Protein AF-A0A1H5B728-F1 (afdb_monomer)

pLDDT: mean 88.35, std 8.84, range [52.84, 95.88]

Mean predicted aligned error: 4.68 Å

Foldseek 3Di:
DDPADAQPQPRPDGFDAFDPPDPVRGTHNDDVSVVVVVVVVVVVVVVVVVVVVD

Secondary structure (DSSP, 8-state):
---SPBPTTTSSSBP-EE-TTSTT--EESSHHHHHHHHHHHHHHHHHHHHHHT-

Organism: NCBI:txid1437360

Sequence (54 aa):
MRTEPRCAQCDSEDAKIICLRNPAGERYCGRLCLHKGQENFIRWLWRANAEAAS

Solvent-accessible surface area (backbone atoms only — not comparable to full-atom values): 3241 Å² total; per-residue (Å²): 130,84,88,65,59,54,9,72,65,73,68,76,47,62,40,77,42,76,40,86,84,43,92,84,60,46,30,14,52,44,72,71,42,43,52,53,43,51,54,51,50,53,56,49,52,54,50,55,52,55,61,75,74,109

Nearest PDB structures (foldseek):
  2dan-assembly1_A  TM=7.693E-01  e=7.992E-02  Homo sapiens
  8x1c-assembly1_L  TM=8.134E-01  e=4.280E-01  Homo sapiens

Structure (mmCIF, N/CA/C/O backbone):
data_AF-A0A1H5B728-F1
#
_entry.id   AF-A0A1H5B728-F1
#
loop_
_atom_site.group_PDB
_atom_site.id
_atom_site.type_symbol
_atom_site.label_atom_id
_atom_site.label_alt_id
_atom_site.label_comp_id
_atom_site.label_asym_id
_atom_site.label_entity_id
_atom_site.label_seq_id
_atom_site.pdbx_PDB_ins_code
_atom_site.Cartn_x
_atom_site.Cartn_y
_atom_site.Cartn_z
_atom_site.occupancy
_atom_site.B_iso_or_equiv
_atom_site.auth_seq_id
_atom_site.auth_comp_id
_atom_site.auth_asym_id
_atom_site.auth_atom_id
_atom_site.pdbx_PDB_model_num
ATOM 1 N N . MET A 1 1 ? -10.910 15.928 14.915 1.00 52.84 1 MET A N 1
ATOM 2 C CA . MET A 1 1 ? -10.052 15.472 13.798 1.00 52.84 1 MET A CA 1
ATOM 3 C C . MET A 1 1 ? -9.783 13.993 13.991 1.00 52.84 1 MET A C 1
ATOM 5 O O . MET A 1 1 ? -9.520 13.601 15.119 1.00 52.84 1 MET A O 1
ATOM 9 N N . ARG A 1 2 ? -9.911 13.178 12.939 1.00 61.94 2 ARG A N 1
ATOM 10 C CA . ARG A 1 2 ? -9.562 11.752 12.993 1.00 61.94 2 ARG A CA 1
ATOM 11 C C . ARG A 1 2 ? -8.039 11.647 13.125 1.00 61.94 2 ARG A C 1
ATOM 13 O O . ARG A 1 2 ? -7.329 12.227 12.310 1.00 61.94 2 ARG A O 1
ATOM 20 N N . THR A 1 3 ? -7.558 10.994 14.176 1.00 72.94 3 THR A N 1
ATOM 21 C CA . THR A 1 3 ? -6.123 10.904 14.498 1.00 72.94 3 THR A CA 1
ATOM 22 C C . THR A 1 3 ? -5.426 9.796 13.715 1.00 72.94 3 THR A C 1
ATOM 24 O O . THR A 1 3 ? -4.212 9.841 13.529 1.00 72.94 3 THR A O 1
ATOM 27 N N . GLU A 1 4 ? -6.190 8.803 13.255 1.00 78.69 4 GLU A N 1
ATOM 28 C CA . GLU A 1 4 ? -5.652 7.647 12.554 1.00 78.69 4 GLU A CA 1
ATOM 29 C C . GLU A 1 4 ? -5.678 7.812 11.025 1.00 78.69 4 GLU A C 1
ATOM 31 O O . GLU A 1 4 ? -6.602 8.404 10.459 1.00 78.69 4 GLU A O 1
ATOM 36 N N . PRO A 1 5 ? -4.652 7.288 10.335 1.00 86.50 5 PRO A N 1
ATOM 37 C CA . PRO A 1 5 ? -4.598 7.240 8.879 1.00 86.50 5 PRO A CA 1
ATOM 38 C C . PRO A 1 5 ? -5.706 6.340 8.316 1.00 86.50 5 PRO A C 1
ATOM 40 O O . PRO A 1 5 ? -5.975 5.256 8.837 1.00 86.50 5 PRO A O 1
ATOM 43 N N . ARG A 1 6 ? -6.306 6.755 7.197 1.00 91.25 6 ARG A N 1
ATOM 44 C CA . ARG A 1 6 ? -7.313 5.950 6.492 1.00 91.25 6 ARG A CA 1
ATOM 45 C C . ARG A 1 6 ? -6.667 4.812 5.710 1.00 91.25 6 ARG A C 1
ATOM 47 O O . ARG A 1 6 ? -5.490 4.859 5.352 1.00 91.25 6 ARG A O 1
ATOM 54 N N . CYS A 1 7 ? -7.458 3.778 5.444 1.00 93.81 7 CYS A N 1
ATOM 55 C CA . CYS A 1 7 ? -7.061 2.680 4.575 1.00 93.81 7 CYS A CA 1
ATOM 56 C C . CYS A 1 7 ? -6.716 3.180 3.163 1.00 93.81 7 CYS A C 1
ATOM 58 O O . CYS A 1 7 ? -7.586 3.703 2.474 1.00 93.81 7 CYS A O 1
ATOM 60 N N . ALA A 1 8 ? -5.498 2.911 2.696 1.00 92.62 8 ALA A N 1
ATOM 61 C CA . ALA A 1 8 ? -5.026 3.278 1.362 1.00 92.62 8 ALA A CA 1
ATOM 62 C C . ALA A 1 8 ? -5.832 2.623 0.224 1.00 92.62 8 ALA A C 1
ATOM 64 O O . ALA A 1 8 ? -5.861 3.137 -0.887 1.00 92.62 8 ALA A O 1
ATOM 65 N N . GLN A 1 9 ? -6.502 1.494 0.492 1.00 94.44 9 GLN A N 1
ATOM 66 C CA . GLN A 1 9 ? -7.240 0.748 -0.531 1.00 94.44 9 GLN A CA 1
ATOM 67 C C . GLN A 1 9 ? -8.720 1.129 -0.640 1.00 94.44 9 GLN A C 1
ATOM 69 O O . GLN A 1 9 ? -9.250 1.178 -1.745 1.00 94.44 9 GLN A O 1
ATOM 74 N N . CYS A 1 10 ? -9.423 1.282 0.487 1.00 93.75 10 CYS A N 1
ATOM 75 C CA . CYS A 1 10 ? -10.873 1.517 0.480 1.00 93.75 10 CYS A CA 1
ATOM 76 C C . CYS A 1 10 ? -11.274 2.907 0.961 1.00 93.75 10 CYS A C 1
ATOM 78 O O . CYS A 1 10 ? -12.447 3.240 0.840 1.00 93.75 10 CYS A O 1
ATOM 80 N N . ASP A 1 11 ? -10.340 3.662 1.548 1.00 92.56 11 ASP A N 1
ATOM 81 C CA . ASP A 1 11 ? -10.566 5.002 2.084 1.00 92.56 11 ASP A CA 1
ATOM 82 C C . ASP A 1 11 ? -11.885 5.126 2.871 1.00 92.56 11 ASP A C 1
ATOM 84 O O . ASP A 1 11 ? -12.633 6.080 2.716 1.00 92.56 11 ASP A O 1
ATOM 88 N N . SER A 1 12 ? -12.230 4.122 3.683 1.00 87.38 12 SER A N 1
ATOM 89 C CA . SER A 1 12 ? -13.465 4.096 4.490 1.00 87.38 12 SER A CA 1
ATOM 90 C C . SER A 1 12 ? -13.118 4.021 5.971 1.00 87.38 12 SER A C 1
ATOM 92 O O . SER A 1 12 ? -13.421 4.933 6.747 1.00 87.38 12 SER A O 1
ATOM 94 N N . GLU A 1 13 ? -12.385 2.966 6.315 1.00 90.69 13 GLU A N 1
ATOM 95 C CA . GLU A 1 13 ? -12.045 2.562 7.674 1.00 90.69 13 GLU A CA 1
ATOM 96 C C . GLU A 1 13 ? -10.669 3.074 8.110 1.00 90.69 13 GLU A C 1
ATOM 98 O O . GLU A 1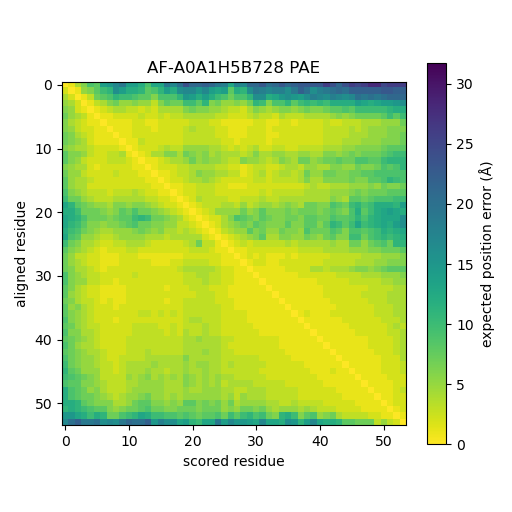 13 ? -9.786 3.318 7.278 1.00 90.69 13 GLU A O 1
ATOM 103 N N . ASP A 1 14 ? -10.475 3.154 9.427 1.00 92.00 14 ASP A N 1
ATOM 104 C CA . ASP A 1 14 ? -9.164 3.404 10.026 1.00 92.00 14 ASP A CA 1
ATOM 105 C C . ASP A 1 14 ? -8.211 2.239 9.732 1.00 92.00 14 ASP A C 1
ATOM 107 O O . ASP A 1 14 ? -8.592 1.057 9.725 1.00 92.00 14 ASP A O 1
ATOM 111 N N . ALA A 1 15 ? -6.962 2.576 9.421 1.00 91.69 15 ALA A N 1
ATOM 112 C CA . ALA A 1 15 ? -5.965 1.593 9.052 1.00 91.69 15 ALA A CA 1
ATOM 113 C C . ALA A 1 15 ? -5.356 0.917 10.286 1.00 91.69 15 ALA A C 1
ATOM 115 O O . ALA A 1 15 ? -4.888 1.569 11.210 1.00 91.69 15 ALA A O 1
ATOM 116 N N . LYS A 1 16 ? -5.301 -0.415 10.254 1.00 92.31 16 LYS A N 1
ATOM 117 C CA . LYS A 1 16 ? -4.856 -1.270 11.369 1.00 92.31 16 LYS A CA 1
ATOM 118 C C . LYS A 1 16 ? -3.580 -2.041 11.043 1.00 92.31 16 LYS A C 1
ATOM 120 O O . LYS A 1 16 ? -2.941 -2.602 11.924 1.00 92.31 16 LYS A O 1
ATOM 125 N N . ILE A 1 17 ? -3.240 -2.120 9.758 1.00 92.38 17 ILE A N 1
ATOM 126 C CA . ILE A 1 17 ? -2.117 -2.891 9.233 1.00 92.38 17 ILE A CA 1
ATOM 127 C C . ILE A 1 17 ? -1.197 -1.945 8.473 1.00 92.38 17 ILE A C 1
ATOM 129 O O . ILE A 1 17 ? -1.657 -1.214 7.599 1.00 92.38 17 ILE A O 1
ATOM 133 N N . ILE A 1 18 ? 0.100 -1.998 8.765 1.00 89.06 18 ILE A N 1
ATOM 134 C CA . ILE A 1 18 ? 1.137 -1.246 8.051 1.00 89.06 18 ILE A CA 1
ATOM 135 C C . ILE A 1 18 ? 1.837 -2.200 7.080 1.00 89.06 18 ILE A C 1
ATOM 137 O O . ILE A 1 18 ? 2.304 -3.266 7.485 1.00 89.06 18 ILE A O 1
ATOM 141 N N . CYS A 1 19 ? 1.923 -1.837 5.799 1.00 85.50 19 CYS A N 1
ATOM 142 C CA . CYS A 1 19 ? 2.691 -2.606 4.825 1.00 85.50 19 CYS A CA 1
ATOM 143 C C . CYS A 1 19 ? 4.138 -2.114 4.782 1.00 85.50 19 CYS A C 1
ATOM 145 O O . CYS A 1 19 ? 4.438 -1.080 4.198 1.00 85.50 19 CYS A O 1
ATOM 147 N N . LEU A 1 20 ? 5.051 -2.895 5.362 1.00 82.12 20 LEU A N 1
ATOM 148 C CA . LEU A 1 20 ? 6.481 -2.562 5.401 1.00 82.12 20 LEU A CA 1
ATOM 149 C C . LEU A 1 20 ? 7.193 -2.733 4.050 1.00 82.12 20 LEU A C 1
ATOM 151 O O . LEU A 1 20 ? 8.305 -2.253 3.874 1.00 82.12 20 LEU A O 1
ATOM 155 N N . ARG A 1 21 ? 6.577 -3.456 3.107 1.00 77.31 21 ARG A N 1
ATOM 156 C CA . ARG A 1 21 ? 7.165 -3.738 1.787 1.00 77.31 21 ARG A CA 1
ATOM 157 C C . ARG A 1 21 ? 6.840 -2.674 0.743 1.00 77.31 21 ARG A C 1
ATOM 159 O O . ARG A 1 21 ? 7.452 -2.683 -0.318 1.00 77.31 21 ARG A O 1
ATOM 166 N N . ASN A 1 22 ? 5.879 -1.794 1.023 1.00 73.19 22 ASN A N 1
ATOM 167 C CA . ASN A 1 22 ? 5.591 -0.659 0.163 1.00 73.19 22 ASN A CA 1
ATOM 168 C C . ASN A 1 22 ? 6.380 0.559 0.683 1.00 73.19 22 ASN A C 1
ATOM 170 O O . ASN A 1 22 ? 6.105 1.002 1.801 1.00 73.19 22 ASN A O 1
ATOM 174 N N . PRO A 1 23 ? 7.324 1.127 -0.091 1.00 72.44 23 PRO A N 1
ATOM 175 C CA . PRO A 1 23 ? 8.074 2.315 0.319 1.00 72.44 23 PRO A CA 1
ATOM 176 C C . PRO A 1 23 ? 7.189 3.551 0.552 1.00 72.44 23 PRO A C 1
ATOM 178 O O . PRO A 1 23 ? 7.590 4.445 1.290 1.00 72.44 23 PRO A O 1
ATOM 181 N N . ALA A 1 24 ? 5.967 3.586 0.007 1.00 79.25 24 ALA A N 1
ATOM 182 C CA . ALA A 1 24 ? 4.979 4.625 0.303 1.00 79.25 24 ALA A CA 1
ATOM 183 C C . ALA A 1 24 ? 4.371 4.517 1.719 1.00 79.25 24 ALA A C 1
ATOM 185 O O . ALA A 1 24 ? 3.579 5.369 2.116 1.00 79.25 24 ALA A O 1
ATOM 186 N N . GLY A 1 25 ? 4.713 3.477 2.491 1.00 82.50 25 GLY A N 1
ATOM 187 C CA . GLY A 1 25 ? 4.243 3.308 3.867 1.00 82.50 25 GLY A CA 1
ATOM 188 C C . GLY A 1 25 ? 2.730 3.105 3.973 1.00 82.50 25 GLY A C 1
ATOM 189 O O . GLY A 1 25 ? 2.127 3.491 4.976 1.00 82.50 25 GLY A O 1
ATOM 190 N N . GLU A 1 26 ? 2.110 2.532 2.936 1.00 89.88 26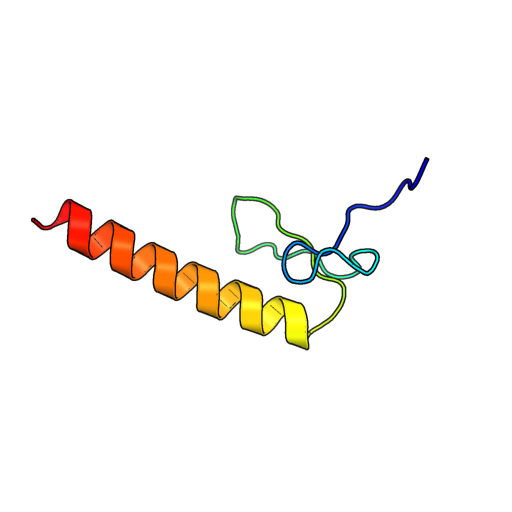 GLU A N 1
ATOM 191 C CA . GLU A 1 26 ? 0.661 2.356 2.865 1.00 89.88 26 GLU A CA 1
ATOM 192 C C . GLU A 1 26 ? 0.114 1.530 4.033 1.00 89.88 26 GLU A C 1
ATOM 194 O O . GLU A 1 26 ? 0.699 0.535 4.485 1.00 89.88 26 GLU A O 1
ATOM 199 N N . ARG A 1 27 ? -1.059 1.951 4.509 1.00 92.69 27 ARG A N 1
ATOM 200 C CA . ARG A 1 27 ? -1.747 1.350 5.648 1.00 92.69 27 ARG A CA 1
ATOM 201 C C . ARG A 1 27 ? -3.127 0.868 5.224 1.00 92.69 27 ARG A C 1
ATOM 203 O O . ARG A 1 27 ? -3.797 1.515 4.426 1.00 92.69 27 ARG A O 1
ATOM 210 N N . TYR A 1 28 ? -3.575 -0.254 5.775 1.00 94.75 28 TYR A N 1
ATOM 211 C CA . TYR A 1 28 ? -4.818 -0.914 5.376 1.00 94.75 28 TYR A CA 1
ATOM 212 C C . TYR A 1 28 ? -5.688 -1.255 6.584 1.00 94.75 28 TYR A C 1
ATOM 214 O O . TYR A 1 28 ? -5.187 -1.583 7.658 1.00 94.75 28 TYR A O 1
ATOM 222 N N . CYS A 1 29 ? -7.008 -1.225 6.412 1.00 95.19 29 CYS A N 1
ATOM 223 C CA . CYS A 1 29 ? -7.958 -1.551 7.481 1.00 95.19 29 CYS A CA 1
ATOM 224 C C . CYS A 1 29 ? -8.044 -3.052 7.808 1.00 95.19 29 CYS A C 1
ATOM 226 O O . CYS A 1 29 ? -8.526 -3.425 8.875 1.00 95.19 29 CYS A O 1
ATOM 228 N N . GLY A 1 30 ? -7.570 -3.924 6.912 1.00 95.31 30 GLY A N 1
ATOM 229 C CA . GLY A 1 30 ? -7.631 -5.374 7.081 1.00 95.31 30 GLY A CA 1
ATOM 230 C C . GLY A 1 30 ? -6.942 -6.141 5.952 1.00 95.31 30 GLY A C 1
ATOM 231 O O . GLY A 1 30 ? -6.508 -5.554 4.958 1.00 95.31 30 GLY A O 1
ATOM 232 N N . ARG A 1 31 ? -6.863 -7.472 6.097 1.00 94.31 31 ARG A N 1
ATOM 233 C CA . ARG A 1 31 ? -6.119 -8.357 5.175 1.00 94.31 31 ARG A CA 1
ATOM 234 C C . ARG A 1 31 ? -6.618 -8.278 3.733 1.00 94.31 31 ARG A C 1
ATOM 236 O O . ARG A 1 31 ? -5.807 -8.224 2.820 1.00 94.31 31 ARG A O 1
ATOM 243 N N . LEU A 1 32 ? -7.934 -8.213 3.522 1.00 95.88 32 LEU A N 1
ATOM 244 C CA . LEU A 1 32 ? -8.508 -8.109 2.175 1.00 95.88 32 LEU A CA 1
ATOM 245 C C . LEU A 1 32 ? -8.035 -6.842 1.446 1.00 95.88 32 LEU A C 1
ATOM 247 O O . LEU A 1 32 ? -7.662 -6.899 0.277 1.00 95.88 32 LEU A O 1
ATOM 251 N N . CYS A 1 33 ? -8.033 -5.703 2.144 1.00 95.81 33 CYS A N 1
ATOM 252 C CA . CYS A 1 33 ? -7.557 -4.442 1.584 1.00 95.81 33 CYS A CA 1
ATOM 253 C C . CYS A 1 33 ? -6.046 -4.463 1.331 1.00 95.81 33 CYS A C 1
ATOM 255 O O . CYS A 1 33 ? -5.613 -3.969 0.296 1.00 95.81 33 CYS A O 1
ATOM 257 N N . LEU A 1 34 ? -5.266 -5.084 2.223 1.00 93.69 34 LEU A N 1
ATOM 258 C CA . LEU A 1 34 ? -3.831 -5.293 2.018 1.00 93.69 34 LEU A CA 1
ATOM 259 C C . LEU A 1 34 ? -3.553 -6.105 0.744 1.00 93.69 34 LEU A C 1
ATOM 261 O O . LEU A 1 34 ? -2.741 -5.686 -0.074 1.00 93.69 34 LEU A O 1
ATOM 265 N N . HIS A 1 35 ? -4.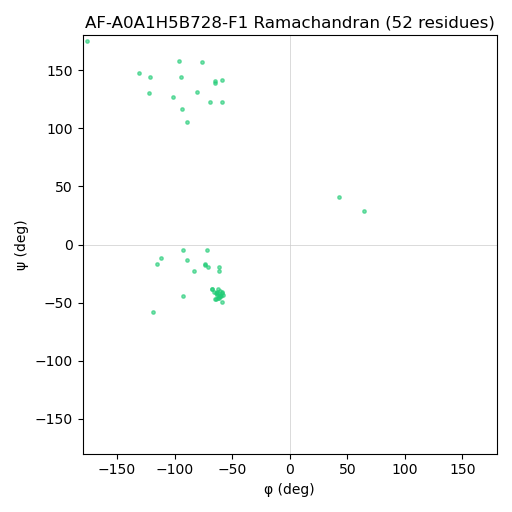231 -7.241 0.553 1.00 93.69 35 HIS A N 1
ATOM 266 C CA . HIS A 1 35 ? -4.018 -8.089 -0.623 1.00 93.69 35 HIS A CA 1
ATOM 267 C C . HIS A 1 35 ? -4.368 -7.364 -1.928 1.00 93.69 35 HIS A C 1
ATOM 269 O O . HIS A 1 35 ? -3.558 -7.356 -2.851 1.00 93.69 35 HIS A O 1
ATOM 275 N N . LYS A 1 36 ? -5.513 -6.669 -1.984 1.00 94.81 36 LYS A N 1
ATOM 276 C CA . LYS A 1 36 ? -5.872 -5.850 -3.155 1.00 94.81 36 LYS A CA 1
ATOM 277 C C . LYS A 1 36 ? -4.858 -4.733 -3.423 1.00 94.81 36 LYS A C 1
ATOM 279 O O . LYS A 1 36 ? -4.517 -4.490 -4.577 1.00 94.81 36 LYS A O 1
ATOM 284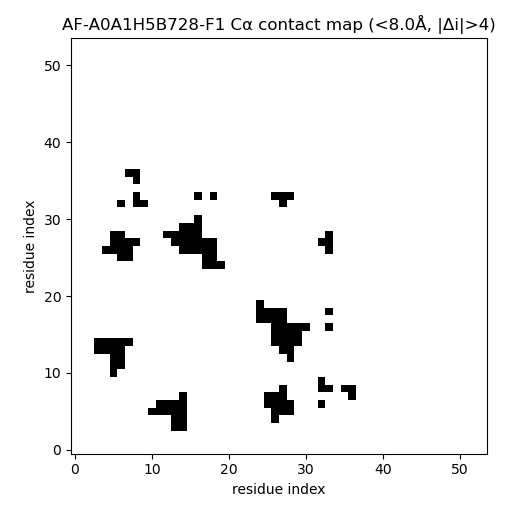 N N . GLY A 1 37 ? -4.356 -4.080 -2.373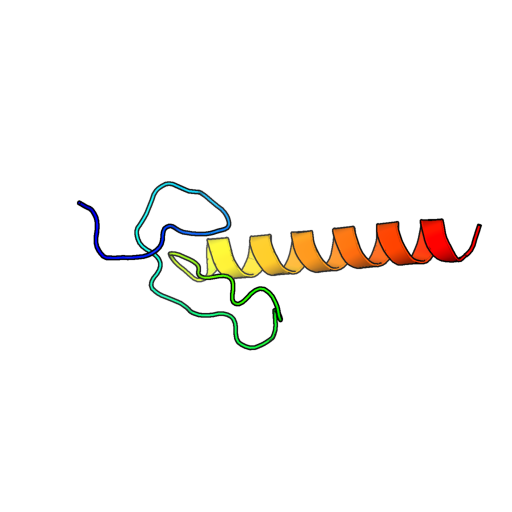 1.00 91.44 37 GLY A N 1
ATOM 285 C CA . GLY A 1 37 ? -3.301 -3.071 -2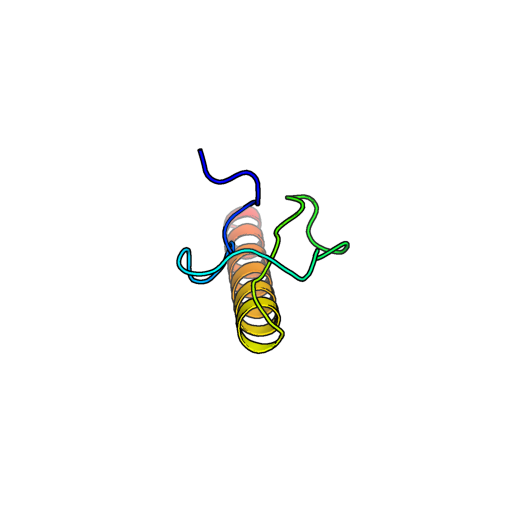.495 1.00 91.44 37 GLY A CA 1
ATOM 286 C C . GLY A 1 37 ? -2.023 -3.639 -3.117 1.00 91.44 37 GLY A C 1
ATOM 287 O O . GLY A 1 37 ? -1.471 -3.051 -4.043 1.00 91.44 37 GLY A O 1
ATOM 288 N N . GLN A 1 38 ? -1.596 -4.831 -2.687 1.00 90.69 38 GLN A N 1
ATOM 289 C CA . GLN A 1 38 ? -0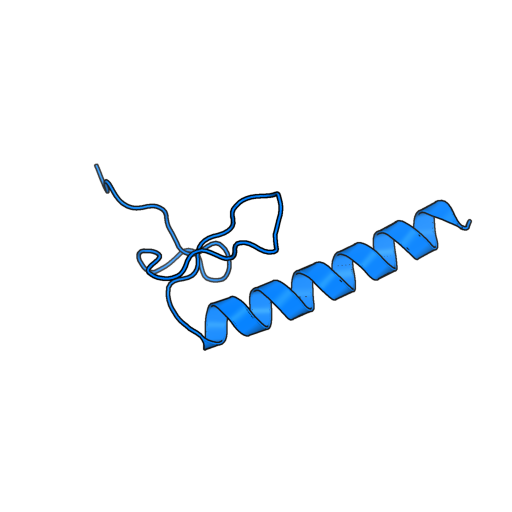.431 -5.520 -3.255 1.00 90.69 38 GLN A CA 1
ATOM 290 C C . GLN A 1 38 ? -0.622 -5.886 -4.734 1.00 90.69 38 GLN A C 1
ATOM 292 O O . GLN A 1 38 ? 0.283 -5.667 -5.538 1.00 90.69 38 GLN A O 1
ATOM 297 N N . GLU A 1 39 ? -1.793 -6.403 -5.113 1.00 93.12 39 GLU A N 1
ATOM 298 C CA . GLU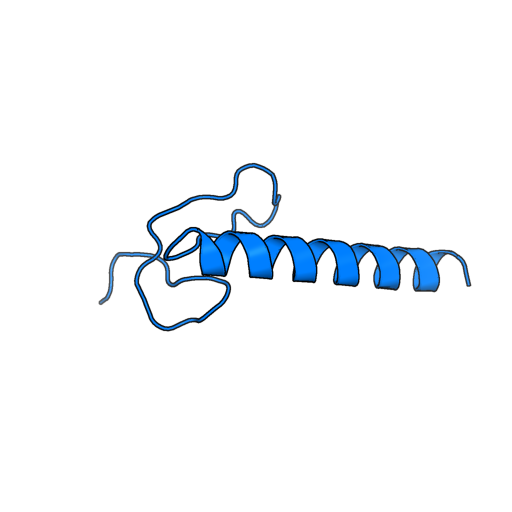 A 1 39 ? -2.112 -6.695 -6.517 1.00 93.12 39 GLU A CA 1
ATOM 299 C C . GLU A 1 39 ? -2.063 -5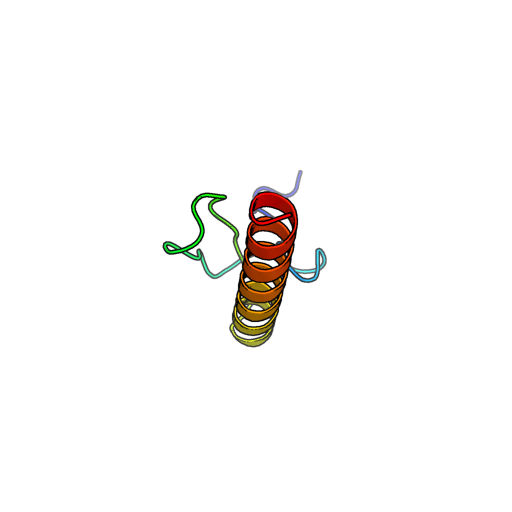.430 -7.385 1.00 93.12 39 GLU A C 1
ATOM 301 O O . GLU A 1 39 ? -1.490 -5.438 -8.477 1.00 93.12 39 GLU A O 1
ATOM 306 N N . ASN A 1 40 ? -2.623 -4.326 -6.886 1.00 91.06 40 ASN A N 1
ATOM 307 C CA . ASN A 1 40 ? -2.589 -3.034 -7.567 1.00 91.06 40 ASN A CA 1
ATOM 308 C C . ASN A 1 40 ? -1.159 -2.507 -7.728 1.00 91.06 40 ASN A C 1
ATOM 310 O O . ASN A 1 40 ? -0.806 -2.034 -8.810 1.00 91.06 40 ASN A O 1
ATOM 314 N N . PHE A 1 41 ? -0.327 -2.641 -6.693 1.00 88.31 41 PHE A N 1
ATOM 315 C CA . PHE A 1 41 ? 1.081 -2.253 -6.739 1.00 88.31 41 PHE A CA 1
ATOM 316 C C . PHE A 1 41 ? 1.860 -3.043 -7.799 1.00 88.31 41 PHE A C 1
ATOM 318 O O . PHE A 1 41 ? 2.561 -2.448 -8.614 1.00 88.31 41 PHE A O 1
ATOM 325 N N . ILE A 1 42 ? 1.685 -4.369 -7.861 1.00 90.44 42 ILE A N 1
ATOM 326 C CA . ILE A 1 42 ? 2.333 -5.215 -8.878 1.00 90.44 42 ILE A CA 1
ATOM 327 C C . ILE A 1 42 ? 1.891 -4.806 -10.290 1.00 90.44 42 ILE A C 1
ATOM 329 O O . ILE A 1 42 ? 2.726 -4.655 -11.181 1.00 90.44 42 ILE A O 1
ATOM 333 N N . ARG A 1 43 ? 0.591 -4.563 -10.499 1.00 92.62 43 ARG A N 1
ATOM 334 C CA . ARG A 1 43 ? 0.066 -4.096 -11.795 1.00 92.62 43 ARG A CA 1
ATOM 335 C C . ARG A 1 43 ? 0.620 -2.734 -12.200 1.00 92.62 43 ARG A C 1
ATOM 337 O O . ARG A 1 43 ? 0.828 -2.487 -13.385 1.00 92.62 43 ARG A O 1
ATOM 344 N N . TRP A 1 44 ? 0.796 -1.823 -11.246 1.00 90.69 44 TRP A N 1
ATOM 345 C CA . TRP A 1 44 ? 1.440 -0.538 -11.505 1.00 90.69 44 TRP A CA 1
ATOM 346 C C . TRP A 1 44 ? 2.909 -0.729 -11.895 1.00 90.69 44 TRP A C 1
ATOM 348 O O . TRP A 1 44 ? 3.319 -0.208 -12.927 1.00 90.69 44 TRP A O 1
ATOM 358 N N . LEU A 1 45 ? 3.655 -1.552 -11.152 1.00 90.44 45 LEU A N 1
ATOM 359 C CA . LEU A 1 45 ? 5.062 -1.846 -11.434 1.00 90.44 45 LEU A CA 1
ATOM 360 C C . LEU A 1 45 ? 5.253 -2.431 -12.842 1.00 90.44 45 LEU A C 1
ATOM 362 O O . LEU A 1 45 ? 6.149 -2.023 -13.571 1.00 90.44 45 LEU A O 1
ATOM 366 N N . TRP A 1 46 ? 4.390 -3.365 -13.250 1.00 94.12 46 TRP A N 1
ATOM 367 C CA . TRP A 1 46 ? 4.438 -3.939 -14.596 1.00 94.12 46 TRP A CA 1
ATOM 368 C C . TRP A 1 46 ? 4.184 -2.908 -15.692 1.00 94.12 46 TRP A C 1
ATOM 370 O O . TRP A 1 46 ? 4.885 -2.928 -16.700 1.00 94.12 46 TRP A O 1
ATOM 380 N N . ARG A 1 47 ? 3.224 -1.995 -15.496 1.00 93.88 47 ARG A N 1
ATOM 381 C CA . ARG A 1 47 ? 2.973 -0.903 -16.449 1.00 93.88 47 ARG A CA 1
ATOM 382 C C . ARG A 1 47 ? 4.168 0.040 -16.546 1.00 93.88 47 ARG A C 1
ATOM 384 O O . ARG A 1 47 ? 4.629 0.293 -17.649 1.00 93.88 47 ARG A O 1
ATOM 391 N N . ALA A 1 48 ? 4.717 0.460 -15.408 1.00 92.50 48 ALA A N 1
ATOM 392 C CA . ALA A 1 48 ? 5.895 1.323 -15.368 1.00 92.50 48 ALA A CA 1
ATOM 393 C C . ALA A 1 48 ? 7.108 0.683 -16.071 1.00 92.50 48 ALA A C 1
ATOM 395 O O . ALA A 1 48 ? 7.805 1.346 -16.833 1.00 92.50 48 ALA A O 1
ATOM 396 N N . ASN A 1 49 ? 7.336 -0.620 -15.873 1.00 94.56 49 ASN A N 1
ATOM 397 C CA . ASN A 1 49 ? 8.416 -1.337 -16.554 1.00 94.56 49 ASN A CA 1
ATOM 398 C C . ASN A 1 49 ? 8.185 -1.461 -18.066 1.00 94.56 49 ASN A C 1
ATOM 400 O O . ASN A 1 49 ? 9.142 -1.372 -18.829 1.00 94.56 49 ASN A O 1
ATOM 404 N N . ALA A 1 50 ? 6.942 -1.684 -18.499 1.00 95.38 50 ALA A N 1
ATOM 405 C CA . ALA A 1 50 ? 6.607 -1.746 -19.919 1.00 95.38 50 ALA A CA 1
ATOM 406 C C . ALA A 1 50 ? 6.809 -0.388 -20.609 1.00 95.38 50 ALA A C 1
ATOM 408 O O . ALA A 1 50 ? 7.351 -0.345 -21.707 1.00 95.38 50 ALA A O 1
ATOM 409 N N . GLU A 1 51 ? 6.430 0.709 -19.948 1.00 93.31 51 GLU A N 1
ATOM 410 C CA . GLU A 1 51 ? 6.667 2.075 -20.431 1.00 93.31 51 GLU A CA 1
ATOM 411 C C . GLU A 1 51 ? 8.164 2.399 -20.519 1.00 93.31 51 GLU A C 1
ATOM 413 O O . GLU A 1 51 ? 8.600 2.977 -21.504 1.00 93.31 51 GLU A O 1
ATOM 418 N N . ALA A 1 52 ? 8.966 1.987 -19.531 1.00 92.06 52 ALA A N 1
ATOM 419 C CA . ALA A 1 52 ? 10.412 2.223 -19.527 1.00 92.06 52 ALA A CA 1
ATOM 420 C C . ALA A 1 52 ? 11.192 1.392 -20.566 1.00 92.06 52 ALA A C 1
ATOM 422 O O . ALA A 1 52 ? 12.339 1.716 -20.867 1.00 92.06 52 ALA A O 1
ATOM 423 N N . ALA A 1 53 ? 10.606 0.300 -21.065 1.00 89.06 53 ALA A N 1
ATOM 424 C CA . ALA A 1 53 ? 11.207 -0.572 -22.074 1.00 89.06 53 ALA A CA 1
ATOM 425 C C . ALA A 1 53 ? 10.823 -0.204 -23.523 1.00 89.06 53 ALA A C 1
ATOM 427 O O . ALA A 1 53 ? 11.323 -0.846 -24.449 1.00 89.06 53 ALA A O 1
ATOM 428 N N . SER A 1 54 ? 9.931 0.778 -23.711 1.00 72.12 54 SER A N 1
ATOM 429 C CA . SER A 1 54 ? 9.516 1.321 -25.013 1.00 72.12 54 SER A CA 1
ATOM 430 C C . SER A 1 54 ? 10.307 2.566 -25.390 1.00 72.12 54 SER A C 1
ATOM 432 O O . SER A 1 54 ? 10.340 2.828 -26.613 1.00 72.12 54 SER A O 1
#

Radius of gyration: 13.04 Å; Cα contacts (8 Å, |Δi|>4): 64; chains: 1; bounding box: 25×24×40 Å